Protein AF-A0A356TI95-F1 (afdb_monomer)

Radius of gyration: 29.16 Å; Cα contacts (8 Å, |Δi|>4): 92; chains: 1; bounding box: 46×28×98 Å

pLDDT: mean 80.72, std 21.89, range [38.0, 98.69]

Secondary structure (DSSP, 8-state):
------------------------------------HHHHHHHHHHHHHHHHHHHTSSS--HHHHHHHHHHHHHHHHHHHHHHHH-TT-HHHHHHHHHHHHHHHHHHHHHHHTT-----TTSSS--

Nearest PDB structures (foldseek):
  2qr4-assembly1_B  TM=6.923E-01  e=5.146E+00  Enterococcus faecium DO
  1wn0-assembly4_D  TM=3.248E-01  e=2.900E+00  Zea mays
  7vw1-assembly1_B  TM=4.309E-01  e=6.855E+00  Escherichia coli

Sequence (126 aa):
MSRARAALALLLFGYAGCGGASMVGEPTTVTPERESPAELEGEQISLTDDLETVLARPEPDCEAACDLGGSICDLSERICAIADRHPRSRDFAGRCTDSAARCGAARERIAAASCGCASSAEVREQ

Solvent-accessible surface area (backbone atoms only — not comparable to full-atom values): 7788 Å² total; per-residue (Å²): 138,87,82,88,84,89,82,89,81,92,78,90,76,89,74,94,71,92,74,75,90,74,68,79,74,70,79,78,73,75,68,72,79,73,83,46,62,65,59,50,49,52,52,34,50,53,42,50,54,51,33,53,60,38,60,69,37,99,76,49,51,47,68,63,38,40,54,34,37,48,52,31,35,54,42,18,53,51,34,32,55,55,16,67,78,36,80,85,41,63,68,39,48,48,52,21,52,55,33,46,50,50,26,52,52,40,51,51,51,40,50,74,70,68,39,81,69,72,75,84,78,78,73,85,82,123

Mean predicted aligned error: 14.06 Å

Foldseek 3Di:
DDDDDDDDDDDDDDDPDPDDPPDPPPPPPPPPPPPDLVVLLVVLVVLLVVLCVQLPDPQHPLVSLLVSLVSLVVSLVVLVVVCVVVVVDPPSVVSSVVSVVSSVVSVVSSVVSVRDDDPPPPPPPD

Structure (mmCIF, N/CA/C/O backbone):
data_AF-A0A356TI95-F1
#
_entry.id   AF-A0A356TI95-F1
#
loop_
_atom_site.group_PDB
_atom_site.id
_atom_site.type_symbol
_atom_site.label_atom_id
_atom_site.label_alt_id
_atom_site.label_comp_id
_atom_site.label_asym_id
_atom_site.label_entity_id
_atom_site.label_seq_id
_atom_site.pdbx_PDB_ins_code
_atom_site.Cartn_x
_atom_site.Cartn_y
_atom_site.Cartn_z
_atom_site.occupancy
_atom_site.B_iso_or_equiv
_atom_site.auth_seq_id
_atom_site.auth_comp_id
_atom_site.auth_asym_id
_atom_site.auth_atom_id
_atom_site.pdbx_PDB_model_num
ATOM 1 N N . MET A 1 1 ? 5.517 1.512 -76.116 1.00 38.00 1 MET A N 1
ATOM 2 C CA . MET A 1 1 ? 4.191 1.098 -76.635 1.00 38.00 1 MET A CA 1
ATOM 3 C C . MET A 1 1 ? 3.139 1.804 -75.780 1.00 38.00 1 MET A C 1
ATOM 5 O O . MET A 1 1 ? 3.010 1.457 -74.625 1.00 38.00 1 MET A O 1
ATOM 9 N N . SER A 1 2 ? 2.721 3.032 -76.100 1.00 41.31 2 SER A N 1
ATOM 10 C CA . SER A 1 2 ? 1.597 3.420 -76.975 1.00 41.31 2 SER A CA 1
ATOM 11 C C . SER A 1 2 ? 0.230 2.803 -76.607 1.00 41.31 2 SER A C 1
ATOM 13 O O . SER A 1 2 ? 0.038 1.612 -76.816 1.00 41.31 2 SER A O 1
ATOM 15 N N . ARG A 1 3 ? -0.700 3.703 -76.222 1.00 45.97 3 ARG A N 1
ATOM 16 C CA . ARG A 1 3 ? -2.165 3.738 -76.480 1.00 45.97 3 ARG A CA 1
ATOM 17 C C . ARG A 1 3 ? -3.149 3.357 -75.361 1.00 45.97 3 ARG A C 1
ATOM 19 O O . ARG A 1 3 ? -3.538 2.213 -75.191 1.00 45.97 3 ARG A O 1
ATOM 26 N N . ALA A 1 4 ? -3.620 4.425 -74.712 1.00 51.16 4 ALA A N 1
ATOM 27 C CA . ALA A 1 4 ? -5.016 4.815 -74.486 1.00 51.16 4 ALA A CA 1
ATOM 28 C C . ALA A 1 4 ? -6.139 3.880 -74.980 1.00 51.16 4 ALA A C 1
ATOM 30 O O . ALA A 1 4 ? -6.133 3.467 -76.140 1.00 51.16 4 ALA A O 1
ATOM 31 N N . ARG A 1 5 ? -7.193 3.756 -74.156 1.00 51.97 5 ARG A N 1
ATOM 32 C CA . ARG A 1 5 ? -8.604 3.816 -74.584 1.00 51.97 5 ARG A CA 1
ATOM 33 C C . ARG A 1 5 ? -9.539 4.051 -73.393 1.00 51.97 5 ARG A C 1
ATOM 35 O O . ARG A 1 5 ? -9.684 3.210 -72.517 1.00 51.97 5 ARG A O 1
ATOM 42 N N . ALA A 1 6 ? -10.152 5.228 -73.410 1.00 49.81 6 ALA A N 1
ATOM 43 C CA . ALA A 1 6 ? -11.329 5.593 -72.643 1.00 49.81 6 ALA A CA 1
ATOM 44 C C . ALA A 1 6 ? -12.594 5.023 -73.313 1.00 49.81 6 ALA A C 1
ATOM 46 O O . ALA A 1 6 ? -12.671 5.038 -74.540 1.00 49.81 6 ALA A O 1
ATOM 47 N N . ALA A 1 7 ? -13.565 4.574 -72.513 1.00 49.97 7 ALA A N 1
ATOM 48 C CA . ALA A 1 7 ? -15.013 4.567 -72.790 1.00 49.97 7 ALA A CA 1
ATOM 49 C C . ALA A 1 7 ? -15.717 4.035 -71.519 1.00 49.97 7 ALA A C 1
ATOM 51 O O . ALA A 1 7 ? -15.514 2.887 -71.148 1.00 49.97 7 ALA A O 1
ATOM 52 N N . LEU A 1 8 ? -16.295 4.878 -70.661 1.00 49.50 8 LEU A N 1
ATOM 53 C CA . LEU A 1 8 ? -17.628 5.490 -70.766 1.00 49.50 8 LEU A CA 1
ATOM 54 C C . LEU A 1 8 ? -18.766 4.470 -70.550 1.00 49.50 8 LEU A C 1
ATOM 56 O O . LEU A 1 8 ? -19.221 3.830 -71.490 1.00 49.50 8 LEU A O 1
ATOM 60 N N . ALA A 1 9 ? -19.258 4.381 -69.312 1.00 54.56 9 ALA A N 1
ATOM 61 C CA . ALA A 1 9 ? -20.603 3.898 -69.006 1.00 54.56 9 ALA A CA 1
ATOM 62 C C . ALA A 1 9 ? -21.162 4.711 -67.828 1.00 54.56 9 ALA A C 1
ATOM 64 O O . ALA A 1 9 ? -20.877 4.455 -66.661 1.00 54.56 9 ALA A O 1
ATOM 65 N N . LEU A 1 10 ? -21.907 5.753 -68.195 1.00 54.91 10 LEU A N 1
ATOM 66 C CA . LEU A 1 10 ? -22.774 6.551 -67.339 1.00 54.91 10 LEU A CA 1
ATOM 67 C C . LEU A 1 10 ? -23.811 5.655 -66.650 1.00 54.91 10 LEU A C 1
ATOM 69 O O . LEU A 1 10 ? -24.664 5.089 -67.329 1.00 54.91 10 LEU A O 1
ATOM 73 N N . LEU A 1 11 ? -23.808 5.617 -65.319 1.00 57.72 11 LEU A N 1
ATOM 74 C CA . LEU A 1 11 ? -25.006 5.312 -64.538 1.00 57.72 11 LEU A CA 1
ATOM 75 C C . LEU A 1 11 ? -25.196 6.404 -63.487 1.00 57.72 11 LEU A C 1
ATOM 77 O O . LEU A 1 11 ? -24.553 6.442 -62.443 1.00 57.72 11 LEU A O 1
ATOM 81 N N . LEU A 1 12 ? -26.078 7.330 -63.852 1.00 55.84 12 LEU A N 1
ATOM 82 C CA . LEU A 1 12 ? -26.655 8.359 -63.008 1.00 55.84 12 LEU A CA 1
ATOM 83 C C . LEU A 1 12 ? -27.506 7.682 -61.929 1.00 55.84 12 LEU A C 1
ATOM 85 O O . LEU A 1 12 ? -28.591 7.188 -62.222 1.00 55.84 12 LEU A O 1
ATOM 89 N N . PHE A 1 13 ? -27.036 7.703 -60.686 1.00 58.97 13 PHE A N 1
ATOM 90 C CA . PHE A 1 13 ? -27.906 7.590 -59.523 1.00 58.97 13 PHE A CA 1
ATOM 91 C C . PHE A 1 13 ? -27.773 8.873 -58.716 1.00 58.97 13 PHE A C 1
ATOM 93 O O . PHE A 1 13 ? -26.796 9.104 -58.007 1.00 58.97 13 PHE A O 1
ATOM 100 N N . GLY A 1 14 ? -28.763 9.743 -58.904 1.00 57.31 14 GLY A N 1
ATOM 101 C CA . GLY A 1 14 ? -28.990 10.871 -58.027 1.00 57.31 14 GLY A CA 1
ATOM 102 C C . GLY A 1 14 ? -29.384 10.359 -56.649 1.00 57.31 14 GLY A C 1
ATOM 103 O O . GLY A 1 14 ? -30.395 9.679 -56.500 1.00 57.31 14 GLY A O 1
ATOM 104 N N . TYR A 1 15 ? -28.600 10.730 -55.647 1.00 55.06 15 TYR A N 1
ATOM 105 C CA . TYR A 1 15 ? -29.093 10.875 -54.289 1.00 55.06 15 TYR A CA 1
ATOM 106 C C . TYR A 1 15 ? -28.647 12.248 -53.799 1.00 55.06 15 TYR A C 1
ATOM 108 O O . TYR A 1 15 ? -27.487 12.480 -53.466 1.00 55.06 15 TYR A O 1
ATOM 116 N N . ALA A 1 16 ? -29.590 13.188 -53.834 1.00 58.09 16 ALA A N 1
ATOM 117 C CA . ALA A 1 16 ? -29.487 14.440 -53.116 1.00 58.09 16 ALA A CA 1
ATOM 118 C C . ALA A 1 16 ? -29.598 14.116 -51.620 1.00 58.09 16 ALA A C 1
ATOM 120 O O . ALA A 1 16 ? -30.692 13.954 -51.088 1.00 58.09 16 ALA A O 1
ATOM 121 N N . GLY A 1 17 ? -28.449 13.965 -50.965 1.00 46.94 17 GLY A N 1
ATOM 122 C CA . GLY A 1 17 ? -28.323 13.924 -49.515 1.00 46.94 17 GLY A CA 1
ATOM 123 C C . GLY A 1 17 ? -27.487 15.109 -49.050 1.00 46.94 17 GLY A C 1
ATOM 124 O O . GLY A 1 17 ? -26.267 15.011 -48.974 1.00 46.94 17 GLY A O 1
ATOM 125 N N . CYS A 1 18 ? -28.129 16.238 -48.749 1.00 55.41 18 CYS A N 1
ATOM 126 C CA . CYS A 1 18 ? -27.543 17.234 -47.856 1.00 55.41 18 CYS A CA 1
ATOM 127 C C . CYS A 1 18 ? -27.514 16.627 -46.451 1.00 55.41 18 CYS A C 1
ATOM 129 O O . CYS A 1 18 ? -28.566 16.408 -45.857 1.00 55.41 18 CYS A O 1
ATOM 131 N N . GLY A 1 19 ? -26.327 16.360 -45.918 1.00 48.62 19 GLY A N 1
ATOM 132 C CA . GLY A 1 19 ? -26.191 15.895 -44.545 1.00 48.62 19 GLY A CA 1
ATOM 133 C C . GLY A 1 19 ? -24.735 15.726 -44.146 1.00 48.62 19 GLY A C 1
ATOM 134 O O . GLY A 1 19 ? -24.126 14.723 -44.483 1.00 48.62 19 GLY A O 1
ATOM 135 N N . GLY A 1 20 ? -24.216 16.710 -43.411 1.00 45.88 20 GLY A N 1
ATOM 136 C CA . GLY A 1 20 ? -23.058 16.553 -42.533 1.00 45.88 20 GLY A CA 1
ATOM 137 C C . GLY A 1 20 ? -21.698 16.492 -43.220 1.00 45.88 20 GLY A C 1
ATOM 138 O O . GLY A 1 20 ? -21.262 15.452 -43.699 1.00 45.88 20 GLY A O 1
ATOM 139 N N . ALA A 1 21 ? -20.949 17.589 -43.128 1.00 47.25 21 ALA A N 1
ATOM 140 C CA . ALA A 1 21 ? -19.503 17.491 -43.040 1.00 47.25 21 ALA A CA 1
ATOM 141 C C . ALA A 1 21 ? -19.157 16.716 -41.755 1.00 47.25 21 ALA A C 1
ATOM 143 O O . ALA A 1 21 ? -18.970 17.305 -40.692 1.00 47.25 21 ALA A O 1
ATOM 144 N N . SER A 1 22 ? -19.099 15.388 -41.831 1.00 44.72 22 SER A N 1
ATOM 145 C CA . SER A 1 22 ? -18.374 14.593 -40.847 1.00 44.72 22 SER A CA 1
ATOM 146 C C . SER A 1 22 ? -16.895 14.794 -41.135 1.00 44.72 22 SER A C 1
ATOM 148 O O . SER A 1 22 ? -16.259 14.040 -41.866 1.00 44.72 22 SER A O 1
ATOM 150 N N . MET A 1 23 ? -16.384 15.900 -40.600 1.00 52.75 23 MET A N 1
ATOM 151 C CA . MET A 1 23 ? -14.999 16.037 -40.183 1.00 52.75 23 MET A CA 1
ATOM 152 C C . MET A 1 23 ? -14.485 14.679 -39.707 1.00 52.75 23 MET A C 1
ATOM 154 O O . MET A 1 23 ? -15.089 14.038 -38.846 1.00 52.75 23 MET A O 1
ATOM 158 N N . VAL A 1 24 ? -13.418 14.240 -40.370 1.00 48.59 24 VAL A N 1
ATOM 159 C CA . VAL A 1 24 ? -12.589 13.099 -40.012 1.00 48.59 24 VAL A CA 1
ATOM 160 C C . VAL A 1 24 ? -12.387 13.161 -38.505 1.00 48.59 24 VAL A C 1
ATOM 162 O O . VAL A 1 24 ? -11.694 14.046 -38.010 1.00 48.59 24 VAL A O 1
ATOM 165 N N . GLY A 1 25 ? -13.063 12.272 -37.778 1.00 45.81 25 GLY A N 1
ATOM 166 C CA . GLY A 1 25 ? -12.725 12.010 -36.395 1.00 45.81 25 GLY A CA 1
ATOM 167 C C . GLY A 1 25 ? -11.305 11.485 -36.424 1.00 45.81 25 GLY A C 1
ATOM 168 O O . GLY A 1 25 ? -11.077 10.340 -36.814 1.00 45.81 25 GLY A O 1
ATOM 169 N N . GLU A 1 26 ? -10.351 12.352 -36.098 1.00 52.22 26 GLU A N 1
ATOM 170 C CA . GLU A 1 26 ? -9.029 11.936 -35.665 1.00 52.22 26 GLU A CA 1
ATOM 171 C C . GLU A 1 26 ? -9.278 10.822 -34.644 1.00 52.22 26 GLU A C 1
ATOM 173 O O . GLU A 1 26 ? -10.069 11.041 -33.716 1.00 52.22 26 GLU A O 1
ATOM 178 N N . PRO A 1 27 ? -8.744 9.602 -34.838 1.00 50.75 27 PRO A N 1
ATOM 179 C CA . PRO A 1 27 ? -8.882 8.583 -33.824 1.00 50.75 27 PRO A CA 1
ATOM 180 C C . PRO A 1 27 ? -8.234 9.183 -32.588 1.00 50.75 27 PRO A C 1
ATOM 182 O O . PRO A 1 27 ? -7.015 9.330 -32.526 1.00 50.75 27 PRO A O 1
ATOM 185 N N . THR A 1 28 ? -9.064 9.601 -31.636 1.00 49.91 28 THR A N 1
ATOM 186 C CA . THR A 1 28 ? -8.609 9.959 -30.309 1.00 49.91 28 THR A CA 1
ATOM 187 C C . THR A 1 28 ? -8.105 8.642 -29.764 1.00 49.91 28 THR A C 1
ATOM 189 O O . THR A 1 28 ? -8.869 7.821 -29.259 1.00 49.91 28 THR A O 1
ATOM 192 N N . THR A 1 29 ? -6.829 8.357 -30.009 1.00 50.84 29 THR A N 1
ATOM 193 C CA . THR A 1 29 ? -6.129 7.288 -29.335 1.00 50.84 29 THR A CA 1
ATOM 194 C C . THR A 1 29 ? -6.160 7.720 -27.887 1.00 50.84 29 THR A C 1
ATOM 196 O O . THR A 1 29 ? -5.346 8.537 -27.464 1.00 50.84 29 THR A O 1
ATOM 199 N N . VAL A 1 30 ? -7.166 7.242 -27.158 1.00 51.03 30 VAL A N 1
ATOM 200 C CA . VAL A 1 30 ? -7.122 7.156 -25.710 1.00 51.03 30 VAL A CA 1
ATOM 201 C C . VAL A 1 30 ? -5.884 6.316 -25.457 1.00 51.03 30 VAL A C 1
ATOM 203 O O . VAL A 1 30 ? -5.914 5.091 -25.563 1.00 51.03 30 VAL A O 1
ATOM 206 N N . THR A 1 31 ? -4.737 6.968 -25.281 1.00 50.31 31 THR A N 1
ATOM 207 C CA . THR A 1 31 ? -3.591 6.309 -24.683 1.00 50.31 31 THR A CA 1
ATOM 208 C C . THR A 1 31 ? -4.109 5.845 -23.334 1.00 50.31 31 THR A C 1
ATOM 210 O O . THR A 1 31 ? -4.534 6.711 -22.570 1.00 50.31 31 THR A O 1
ATOM 213 N N . PRO A 1 32 ? -4.166 4.530 -23.054 1.00 55.25 32 PRO A N 1
ATOM 214 C CA . PRO A 1 32 ? -4.461 4.094 -21.702 1.00 55.25 32 PRO A CA 1
ATOM 215 C C . PRO A 1 32 ? -3.465 4.824 -20.809 1.00 55.25 32 PRO A C 1
ATOM 217 O O . PRO A 1 32 ? -2.265 4.808 -21.115 1.00 55.25 32 PRO A O 1
ATOM 220 N N . GLU A 1 33 ? -3.986 5.546 -19.815 1.00 56.25 33 GLU A N 1
ATOM 221 C CA . GLU A 1 33 ? -3.197 6.264 -18.820 1.00 56.25 33 GLU A CA 1
ATOM 222 C C . GLU A 1 33 ? -2.098 5.292 -18.378 1.00 56.25 33 GLU A C 1
ATOM 224 O O . GLU A 1 33 ? -2.387 4.217 -17.846 1.00 56.25 33 GLU A O 1
ATOM 229 N N . ARG A 1 34 ? -0.844 5.553 -18.769 1.00 63.44 34 ARG A N 1
ATOM 230 C CA . ARG A 1 34 ? 0.239 4.614 -18.475 1.00 63.44 34 ARG A CA 1
ATOM 231 C C . ARG A 1 34 ? 0.470 4.721 -16.980 1.00 63.44 34 ARG A C 1
ATOM 233 O O . ARG A 1 34 ? 1.130 5.661 -16.563 1.00 63.44 34 ARG A O 1
ATOM 240 N N . GLU A 1 35 ? -0.062 3.780 -16.205 1.00 73.62 35 GLU A N 1
ATOM 241 C CA . GLU A 1 35 ? 0.237 3.671 -14.778 1.00 73.62 35 GLU A CA 1
ATOM 242 C C . GLU A 1 35 ? 1.756 3.676 -14.590 1.00 73.62 35 GLU A C 1
ATOM 244 O O . GLU A 1 35 ? 2.449 2.736 -15.005 1.00 73.62 35 GLU A O 1
ATOM 249 N N . SER A 1 36 ? 2.293 4.752 -14.015 1.00 89.12 36 SER A N 1
ATOM 250 C CA . SER A 1 36 ? 3.714 4.813 -13.724 1.00 89.12 36 SER A CA 1
ATOM 251 C C . SER A 1 36 ? 3.966 4.163 -12.360 1.00 89.12 36 SER A C 1
ATOM 253 O O . SER A 1 36 ? 3.327 4.520 -11.370 1.00 89.12 36 SER A O 1
ATOM 255 N N . PRO A 1 37 ? 4.909 3.209 -12.251 1.00 89.50 37 PRO A N 1
ATOM 256 C CA . PRO A 1 37 ? 5.192 2.578 -10.964 1.00 89.50 37 PRO A CA 1
ATOM 257 C C . PRO A 1 37 ? 5.728 3.565 -9.911 1.00 89.50 37 PRO A C 1
ATOM 259 O O . PRO A 1 37 ? 5.698 3.246 -8.731 1.00 89.50 37 PRO A O 1
ATOM 262 N N . ALA A 1 38 ? 6.197 4.753 -10.316 1.00 92.19 38 ALA A N 1
ATOM 263 C CA . ALA A 1 38 ? 6.579 5.822 -9.394 1.00 92.19 38 ALA A CA 1
ATOM 264 C C . ALA A 1 38 ? 5.365 6.563 -8.803 1.00 92.19 38 ALA A C 1
ATOM 266 O O . ALA A 1 38 ? 5.365 6.858 -7.613 1.00 92.19 38 ALA A O 1
ATOM 267 N N . GLU A 1 39 ? 4.326 6.845 -9.597 1.00 94.56 39 GLU A N 1
ATOM 268 C CA . GLU A 1 39 ? 3.087 7.454 -9.084 1.00 94.56 39 GLU A CA 1
ATOM 269 C C . GLU A 1 39 ? 2.351 6.493 -8.150 1.00 94.56 39 GLU A C 1
ATOM 271 O O . GLU A 1 39 ? 1.943 6.899 -7.066 1.00 94.56 39 GLU A O 1
ATOM 276 N N . LEU A 1 40 ? 2.270 5.210 -8.523 1.00 96.06 40 LEU A N 1
ATOM 277 C CA . LEU A 1 40 ? 1.691 4.170 -7.665 1.00 96.06 40 LEU A CA 1
ATOM 278 C C . LEU A 1 40 ? 2.442 4.038 -6.334 1.00 96.06 40 LEU A C 1
ATOM 280 O O . LEU A 1 40 ? 1.826 3.841 -5.290 1.00 96.06 40 LEU A O 1
ATOM 284 N N . GLU A 1 41 ? 3.775 4.141 -6.356 1.00 96.75 41 GLU A N 1
ATOM 285 C CA . GLU A 1 41 ? 4.577 4.137 -5.130 1.00 96.75 41 GLU A CA 1
ATOM 286 C C . GLU A 1 41 ? 4.292 5.376 -4.271 1.00 96.75 41 GLU A C 1
ATOM 288 O O . GLU A 1 41 ? 4.148 5.251 -3.057 1.00 96.75 41 GLU A O 1
ATOM 293 N N . GLY A 1 42 ? 4.177 6.556 -4.887 1.00 97.44 42 GLY A N 1
ATOM 294 C CA . GLY A 1 42 ? 3.809 7.784 -4.183 1.00 97.44 42 GLY A CA 1
ATOM 295 C C . GLY A 1 42 ? 2.456 7.668 -3.480 1.00 97.44 42 GLY A C 1
ATOM 296 O O . GLY A 1 42 ? 2.350 7.993 -2.300 1.00 97.44 42 GLY A O 1
ATOM 297 N N . GLU A 1 43 ? 1.451 7.132 -4.173 1.00 97.81 43 GLU A N 1
ATOM 298 C CA . GLU A 1 43 ? 0.129 6.858 -3.602 1.00 97.81 43 GLU A CA 1
ATOM 299 C C . GLU A 1 43 ? 0.211 5.858 -2.440 1.00 97.81 43 GLU A C 1
ATOM 301 O O . GLU A 1 43 ? -0.352 6.094 -1.372 1.00 97.81 43 GLU A O 1
ATOM 306 N N . GLN A 1 44 ? 0.980 4.776 -2.599 1.00 98.12 44 GLN A N 1
ATOM 307 C CA . GLN A 1 44 ? 1.153 3.776 -1.546 1.00 98.12 44 GLN A CA 1
ATOM 308 C C . GLN A 1 44 ? 1.796 4.368 -0.283 1.00 98.12 44 GLN A C 1
ATOM 310 O O . GLN A 1 44 ? 1.425 3.993 0.832 1.00 98.12 44 GLN A O 1
ATOM 315 N N . ILE A 1 45 ? 2.760 5.279 -0.443 1.00 98.25 45 ILE A N 1
ATOM 316 C CA . ILE A 1 45 ? 3.387 5.985 0.679 1.00 98.25 45 ILE A CA 1
ATOM 317 C C . ILE A 1 45 ? 2.341 6.832 1.408 1.00 98.25 45 ILE A C 1
ATOM 319 O O . ILE A 1 45 ? 2.208 6.689 2.618 1.00 98.25 45 ILE A O 1
ATOM 323 N N . SER A 1 46 ? 1.544 7.626 0.687 1.00 98.31 46 SER A N 1
ATOM 324 C CA . SER A 1 46 ? 0.485 8.435 1.306 1.00 98.31 46 SER A CA 1
ATOM 325 C C . SER A 1 46 ? -0.531 7.585 2.075 1.00 98.31 46 SER A C 1
ATOM 327 O O . SER A 1 46 ? -0.851 7.906 3.215 1.00 98.31 46 SER A O 1
ATOM 329 N N . LEU A 1 47 ? -0.967 6.449 1.520 1.00 98.38 47 LEU A N 1
ATOM 330 C CA . LEU A 1 47 ? -1.865 5.531 2.233 1.00 98.38 47 LEU A CA 1
ATOM 331 C C . LEU A 1 47 ? -1.207 4.891 3.464 1.00 98.38 47 LEU A C 1
ATOM 333 O O . LEU A 1 47 ? -1.888 4.590 4.444 1.00 98.38 47 LEU A O 1
ATOM 337 N N . THR A 1 48 ? 0.111 4.677 3.429 1.00 98.31 48 THR A N 1
ATOM 338 C CA . THR A 1 48 ? 0.862 4.183 4.592 1.00 98.31 48 THR A CA 1
ATOM 339 C C . THR A 1 48 ? 0.864 5.223 5.713 1.00 98.31 48 THR A C 1
ATOM 341 O O . THR A 1 48 ? 0.626 4.863 6.864 1.00 98.31 48 THR A O 1
ATOM 344 N N . ASP A 1 49 ? 1.061 6.501 5.386 1.00 98.31 49 ASP A N 1
ATOM 345 C CA . ASP A 1 49 ? 1.012 7.601 6.358 1.00 98.31 49 ASP A CA 1
ATOM 346 C C . ASP A 1 49 ? -0.400 7.761 6.962 1.00 98.31 49 ASP A C 1
ATOM 348 O O . ASP A 1 49 ? -0.564 7.959 8.174 1.00 98.31 49 ASP A O 1
ATOM 352 N N . ASP A 1 50 ? -1.438 7.611 6.135 1.00 98.38 50 ASP A N 1
ATOM 353 C CA . ASP A 1 50 ? -2.833 7.623 6.584 1.00 98.38 50 ASP A CA 1
ATOM 354 C C . ASP A 1 50 ? -3.129 6.447 7.525 1.00 98.38 50 ASP A C 1
ATOM 356 O O . ASP A 1 50 ? -3.760 6.631 8.571 1.00 98.38 50 ASP A O 1
ATOM 360 N N . LEU A 1 51 ? -2.625 5.248 7.209 1.00 98.31 51 LEU A N 1
ATOM 361 C CA . LEU A 1 51 ? -2.766 4.073 8.069 1.00 98.31 51 LEU A CA 1
ATOM 362 C C . LEU A 1 51 ? -2.122 4.310 9.438 1.00 98.31 51 LEU A C 1
ATOM 364 O O . LEU A 1 51 ? -2.731 4.013 10.467 1.00 98.31 51 LEU A O 1
ATOM 368 N N . GLU A 1 52 ? -0.911 4.867 9.468 1.00 97.19 52 GLU A N 1
ATOM 369 C CA . GLU A 1 52 ? -0.235 5.205 10.723 1.00 97.19 52 GLU A CA 1
ATOM 370 C C . GLU A 1 52 ? -1.045 6.224 11.537 1.00 97.19 52 GLU A C 1
ATOM 372 O O . GLU A 1 52 ? -1.209 6.064 12.749 1.00 97.19 52 GLU A O 1
ATOM 377 N N . THR A 1 53 ? -1.639 7.214 10.871 1.00 97.81 53 THR A N 1
ATOM 378 C CA . THR A 1 53 ? -2.502 8.216 11.509 1.00 97.81 53 THR A CA 1
ATOM 379 C C . THR A 1 53 ? -3.776 7.604 12.100 1.00 97.81 53 THR A C 1
ATOM 381 O O . THR A 1 53 ? -4.189 7.975 13.204 1.00 97.81 53 THR A O 1
ATOM 384 N N . VAL A 1 54 ? -4.414 6.666 11.395 1.00 97.50 54 VAL A N 1
ATOM 385 C CA . VAL A 1 54 ? -5.611 5.957 11.878 1.00 97.50 54 VAL A CA 1
ATOM 386 C C . VAL A 1 54 ? -5.283 5.089 13.093 1.00 97.50 54 VAL A C 1
ATOM 388 O O . VAL A 1 54 ? -6.011 5.129 14.089 1.00 97.50 54 VAL A O 1
ATOM 391 N N . LEU A 1 55 ? -4.174 4.350 13.041 1.00 96.81 55 LEU A N 1
ATOM 392 C CA . LEU A 1 55 ? -3.759 3.435 14.106 1.00 96.81 55 LEU A CA 1
ATOM 393 C C . LEU A 1 55 ? -3.202 4.145 15.348 1.00 96.81 55 LEU A C 1
ATOM 395 O O . LEU A 1 55 ? -3.234 3.578 16.436 1.00 96.81 55 LEU A O 1
ATOM 399 N N . ALA A 1 56 ? -2.717 5.383 15.222 1.00 95.94 56 ALA A N 1
ATOM 400 C CA . ALA A 1 56 ? -2.182 6.159 16.344 1.00 95.94 56 ALA A CA 1
ATOM 401 C C . ALA A 1 56 ? -3.257 6.700 17.312 1.00 95.94 56 ALA A C 1
ATOM 403 O O . ALA A 1 56 ? -2.923 7.296 18.341 1.00 95.94 56 ALA A O 1
ATOM 404 N N . ARG A 1 57 ? -4.548 6.537 16.998 1.00 94.62 57 ARG A N 1
ATOM 405 C CA . ARG A 1 57 ? -5.650 6.994 17.856 1.00 94.62 57 ARG A CA 1
ATOM 406 C C . ARG A 1 57 ? -5.780 6.106 19.107 1.00 94.62 57 ARG A C 1
ATOM 408 O O . ARG A 1 57 ? -5.519 4.910 19.020 1.00 94.62 57 ARG A O 1
ATOM 415 N N . PRO A 1 58 ? -6.238 6.648 20.257 1.00 93.00 58 PRO A N 1
ATOM 416 C CA . PRO A 1 58 ? -6.485 5.844 21.462 1.00 93.00 58 PRO A CA 1
ATOM 417 C C . PRO A 1 58 ? -7.476 4.696 21.230 1.00 93.00 58 PRO A C 1
ATOM 419 O O . PRO A 1 58 ? -7.316 3.616 21.789 1.00 93.00 58 PRO A O 1
ATOM 422 N N . GLU A 1 59 ? -8.476 4.947 20.387 1.00 93.38 59 GLU A N 1
ATOM 423 C CA . GLU A 1 59 ? -9.407 3.958 19.857 1.00 93.38 59 GLU A CA 1
ATOM 424 C C . GLU A 1 59 ? -9.269 3.997 18.324 1.00 93.38 59 GLU A C 1
ATOM 426 O O . GLU A 1 59 ? -9.799 4.919 17.691 1.00 93.38 59 GLU A O 1
ATOM 431 N N . PRO A 1 60 ? -8.467 3.098 17.723 1.00 94.12 60 PRO A N 1
ATOM 432 C CA . PRO A 1 60 ? -8.239 3.094 16.284 1.00 94.12 60 PRO A CA 1
ATOM 433 C C . PRO A 1 60 ? -9.500 2.672 15.527 1.00 94.12 60 PRO A C 1
ATOM 435 O O . PRO A 1 60 ? -10.228 1.769 15.939 1.00 94.12 60 PRO A O 1
ATOM 438 N N . ASP A 1 61 ? -9.734 3.317 14.385 1.00 95.50 61 ASP A N 1
ATOM 439 C CA . ASP A 1 61 ? -10.789 2.921 13.455 1.00 95.50 61 ASP A CA 1
ATOM 440 C C . ASP A 1 61 ? -10.309 1.704 12.655 1.00 95.50 61 ASP A C 1
ATOM 442 O O . ASP A 1 61 ? -9.577 1.828 11.670 1.00 95.50 61 ASP A O 1
ATOM 446 N N . CYS A 1 62 ? -10.656 0.511 13.139 1.00 95.69 62 CYS A N 1
ATOM 447 C CA . CYS A 1 62 ? -10.185 -0.733 12.543 1.00 95.69 62 CYS A CA 1
ATOM 448 C C . CYS A 1 62 ? -10.755 -0.994 11.145 1.00 95.69 62 CYS A C 1
ATOM 450 O O . CYS A 1 62 ? -10.077 -1.643 10.354 1.00 95.69 62 CYS A O 1
ATOM 452 N N . GLU A 1 63 ? -11.954 -0.503 10.825 1.00 95.75 63 GLU A N 1
ATOM 453 C CA . GLU A 1 63 ? -12.528 -0.647 9.482 1.00 95.75 63 GLU A CA 1
ATOM 454 C C . GLU A 1 63 ? -11.692 0.157 8.483 1.00 95.75 63 GLU A C 1
ATOM 456 O O . GLU A 1 63 ? -11.136 -0.410 7.540 1.00 95.75 63 GLU A O 1
ATOM 461 N N . ALA A 1 64 ? -11.462 1.439 8.784 1.00 96.50 64 ALA A N 1
ATOM 462 C CA . ALA A 1 64 ? -10.609 2.294 7.967 1.00 96.50 64 ALA A CA 1
ATOM 463 C C . ALA A 1 64 ? -9.169 1.758 7.864 1.00 96.50 64 ALA A C 1
ATOM 465 O O . ALA A 1 64 ? -8.569 1.783 6.790 1.00 96.50 64 ALA A O 1
ATOM 466 N N . ALA A 1 65 ? -8.604 1.240 8.961 1.00 97.25 65 ALA A N 1
ATOM 467 C CA . ALA A 1 65 ? -7.264 0.657 8.951 1.00 97.25 65 ALA A CA 1
ATOM 468 C C . ALA A 1 65 ? -7.170 -0.572 8.031 1.00 97.25 65 ALA A C 1
ATOM 470 O O . ALA A 1 65 ? -6.185 -0.730 7.308 1.00 97.25 65 ALA A O 1
ATOM 471 N N . CYS A 1 66 ? -8.189 -1.432 8.035 1.00 97.00 66 CYS A N 1
ATOM 472 C CA . CYS A 1 66 ? -8.247 -2.598 7.162 1.00 97.00 66 CYS A CA 1
ATOM 473 C C . CYS A 1 66 ? -8.373 -2.208 5.684 1.00 97.00 66 CYS A C 1
ATOM 475 O O . CYS A 1 66 ? -7.654 -2.771 4.856 1.00 97.00 66 CYS A O 1
ATOM 477 N N . ASP A 1 67 ? -9.208 -1.221 5.357 1.00 97.19 67 ASP A N 1
ATOM 478 C CA . ASP A 1 67 ? -9.372 -0.729 3.983 1.00 97.19 67 ASP A CA 1
ATOM 479 C C . ASP A 1 67 ? -8.090 -0.084 3.438 1.00 97.19 67 ASP A C 1
ATOM 481 O O . ASP A 1 67 ? -7.680 -0.345 2.299 1.00 97.19 67 ASP A O 1
ATOM 485 N N . LEU A 1 68 ? -7.401 0.705 4.269 1.00 98.12 68 LEU A N 1
ATOM 486 C CA . LEU A 1 68 ? -6.090 1.268 3.940 1.00 98.12 68 LEU A CA 1
ATOM 487 C C . LEU A 1 68 ? -5.051 0.159 3.740 1.00 98.12 68 LEU A C 1
ATOM 489 O O . LEU A 1 68 ? -4.334 0.157 2.741 1.00 98.12 68 LEU A O 1
ATOM 493 N N . GLY A 1 69 ? -5.003 -0.825 4.644 1.00 97.81 69 GLY A N 1
ATOM 494 C CA . GLY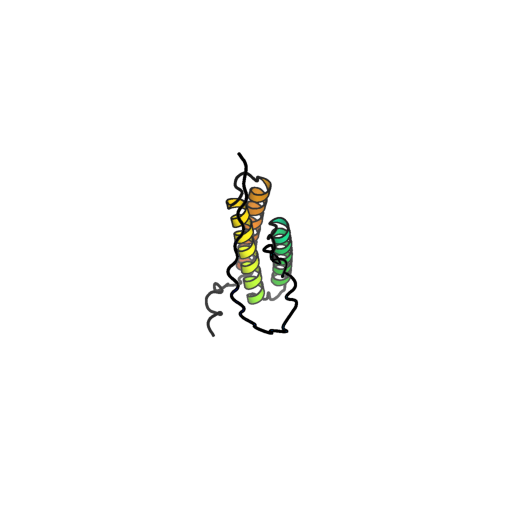 A 1 69 ? -4.124 -1.988 4.521 1.00 97.81 69 GLY A CA 1
ATOM 495 C C . GLY A 1 69 ? -4.355 -2.784 3.234 1.00 97.81 69 GLY A C 1
ATOM 496 O O . GLY A 1 69 ? -3.390 -3.179 2.576 1.00 97.81 69 GLY A O 1
ATOM 497 N N . GLY A 1 70 ? -5.618 -2.983 2.848 1.00 97.12 70 GLY A N 1
ATOM 498 C CA . GLY A 1 70 ? -5.995 -3.600 1.577 1.00 97.12 70 GLY A CA 1
ATOM 499 C C . GLY A 1 70 ? -5.490 -2.792 0.383 1.00 97.12 70 GLY A C 1
ATOM 500 O O . GLY A 1 70 ? -4.753 -3.319 -0.446 1.00 97.12 70 GLY A O 1
ATOM 501 N N . SER A 1 71 ? -5.777 -1.491 0.361 1.00 98.00 71 SER A N 1
ATOM 502 C CA . SER A 1 71 ? -5.377 -0.584 -0.725 1.00 98.00 71 SER A CA 1
ATOM 503 C C . SER A 1 71 ? -3.852 -0.503 -0.903 1.00 98.00 71 SER A C 1
ATOM 505 O O . SER A 1 71 ? -3.345 -0.533 -2.026 1.00 98.00 71 SER A O 1
ATOM 507 N N . ILE A 1 72 ? -3.092 -0.477 0.201 1.00 98.44 72 ILE A N 1
ATOM 508 C CA . ILE A 1 72 ? -1.620 -0.536 0.185 1.00 98.44 72 ILE A CA 1
ATOM 509 C C . ILE A 1 72 ? -1.137 -1.825 -0.491 1.00 98.44 72 ILE A C 1
ATOM 511 O O . ILE A 1 72 ? -0.174 -1.797 -1.265 1.00 98.44 72 ILE A O 1
ATOM 515 N N . CYS A 1 73 ? -1.772 -2.958 -0.197 1.00 98.25 73 CYS A N 1
ATOM 516 C CA . CYS A 1 73 ? -1.404 -4.244 -0.778 1.00 98.25 73 CYS A CA 1
ATOM 517 C C . CYS A 1 73 ? -1.813 -4.367 -2.250 1.00 98.25 73 CYS A C 1
ATOM 519 O O . CYS A 1 73 ? -1.010 -4.848 -3.046 1.00 98.25 73 CYS A O 1
ATOM 521 N N . ASP A 1 74 ? -2.972 -3.845 -2.643 1.00 97.81 74 ASP A N 1
ATOM 522 C CA . ASP A 1 74 ? -3.405 -3.814 -4.045 1.00 97.81 74 ASP A CA 1
ATOM 523 C C . ASP A 1 74 ? -2.439 -2.989 -4.917 1.00 97.81 74 ASP A C 1
ATOM 525 O O . ASP A 1 74 ? -2.070 -3.391 -6.026 1.00 97.81 74 ASP A O 1
ATOM 529 N N . LEU A 1 75 ? -1.959 -1.846 -4.407 1.00 97.69 75 LEU A N 1
ATOM 530 C CA . LEU A 1 75 ? -0.913 -1.061 -5.076 1.00 97.69 75 LEU A CA 1
ATOM 531 C C . LEU A 1 75 ? 0.400 -1.840 -5.189 1.00 97.69 75 LEU A C 1
ATOM 533 O O . LEU A 1 75 ? 1.062 -1.774 -6.227 1.00 97.69 75 LEU A O 1
ATOM 537 N N . SER A 1 76 ? 0.752 -2.622 -4.165 1.00 98.50 76 SER A N 1
ATOM 538 C CA . SER A 1 76 ? 1.931 -3.487 -4.217 1.00 98.50 76 SER A CA 1
ATOM 539 C C . SER A 1 76 ? 1.845 -4.530 -5.319 1.00 98.50 76 SER A C 1
ATOM 541 O O . SER A 1 76 ? 2.792 -4.676 -6.095 1.00 98.50 76 SER A O 1
ATOM 543 N N . GLU A 1 77 ? 0.700 -5.193 -5.449 1.00 98.00 77 GLU A N 1
ATOM 544 C CA . GLU A 1 77 ? 0.471 -6.170 -6.510 1.00 98.00 77 GLU A CA 1
ATOM 545 C C . GLU A 1 77 ? 0.567 -5.522 -7.898 1.00 98.00 77 GLU A C 1
ATOM 547 O O . GLU A 1 77 ? 1.223 -6.064 -8.791 1.00 98.00 77 GLU A O 1
ATOM 552 N N . ARG A 1 78 ? 0.007 -4.318 -8.075 1.00 97.50 78 ARG A N 1
ATOM 553 C CA . ARG A 1 78 ? 0.100 -3.554 -9.333 1.00 97.50 78 ARG A CA 1
ATOM 554 C C . ARG A 1 78 ? 1.542 -3.174 -9.678 1.00 97.50 78 ARG A C 1
ATOM 556 O O . ARG A 1 78 ? 1.974 -3.398 -10.814 1.00 97.50 78 ARG A O 1
ATOM 563 N N . ILE A 1 79 ? 2.304 -2.644 -8.718 1.00 97.50 79 ILE A N 1
ATOM 564 C CA . ILE A 1 79 ? 3.719 -2.274 -8.905 1.00 97.50 79 ILE A CA 1
ATOM 565 C C . ILE A 1 79 ? 4.545 -3.509 -9.281 1.00 97.50 79 ILE A C 1
ATOM 567 O O . ILE A 1 79 ? 5.320 -3.471 -10.243 1.00 97.50 79 ILE A O 1
ATOM 571 N N . CYS A 1 80 ? 4.348 -4.624 -8.579 1.00 97.75 80 CYS A N 1
ATOM 572 C CA . CYS A 1 80 ? 5.034 -5.877 -8.876 1.00 97.75 80 CYS A CA 1
ATOM 573 C C . CYS A 1 80 ? 4.649 -6.451 -10.243 1.00 97.75 80 CYS A C 1
ATOM 575 O O . CYS A 1 80 ? 5.530 -6.842 -11.007 1.00 97.75 80 CYS A O 1
ATOM 577 N N . ALA A 1 81 ? 3.376 -6.381 -10.635 1.00 97.00 81 ALA A N 1
ATOM 578 C CA . ALA A 1 81 ? 2.949 -6.790 -11.969 1.00 97.00 81 ALA A CA 1
ATOM 579 C C . ALA A 1 81 ? 3.615 -5.954 -13.081 1.00 97.00 81 ALA A C 1
ATOM 581 O O . ALA A 1 8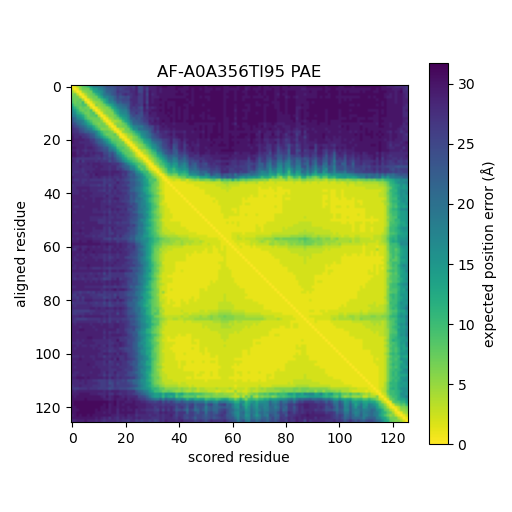1 ? 3.888 -6.470 -14.169 1.00 97.00 81 ALA A O 1
ATOM 582 N N . ILE A 1 82 ? 3.892 -4.663 -12.848 1.00 95.75 82 ILE A N 1
ATOM 583 C CA . ILE A 1 82 ? 4.673 -3.839 -13.787 1.00 95.75 82 ILE A CA 1
ATOM 584 C C . ILE A 1 82 ? 6.125 -4.327 -13.851 1.00 95.75 82 ILE A C 1
ATOM 586 O O . ILE A 1 82 ? 6.668 -4.448 -14.955 1.00 95.75 82 ILE A O 1
ATOM 590 N N . ALA A 1 83 ? 6.741 -4.629 -12.706 1.00 96.69 83 ALA A N 1
ATOM 591 C CA . ALA A 1 83 ? 8.104 -5.154 -12.636 1.00 96.69 83 ALA A CA 1
ATOM 592 C C . ALA A 1 83 ? 8.248 -6.493 -13.379 1.00 96.69 83 ALA A C 1
ATOM 594 O O . ALA A 1 83 ? 9.178 -6.650 -14.172 1.00 96.69 83 ALA A O 1
ATOM 595 N N . ASP A 1 84 ? 7.281 -7.399 -13.227 1.00 96.75 84 ASP A N 1
ATOM 596 C CA . ASP A 1 84 ? 7.255 -8.700 -13.906 1.00 96.75 84 ASP A CA 1
ATOM 597 C C . ASP A 1 84 ? 7.191 -8.569 -15.431 1.00 96.75 84 ASP A C 1
ATOM 599 O O . ASP A 1 84 ? 7.841 -9.320 -16.161 1.00 96.75 84 ASP A O 1
ATOM 603 N N . ARG A 1 85 ? 6.468 -7.561 -15.943 1.00 96.00 85 ARG A N 1
ATOM 604 C CA . ARG A 1 85 ? 6.449 -7.242 -17.383 1.00 96.00 85 ARG A CA 1
ATOM 605 C C . ARG A 1 85 ? 7.775 -6.658 -17.888 1.00 96.00 85 ARG A C 1
ATOM 607 O O . ARG A 1 85 ? 7.998 -6.609 -19.097 1.00 96.00 85 ARG A O 1
ATOM 614 N N . HIS A 1 86 ? 8.666 -6.235 -16.989 1.00 95.31 86 HIS A N 1
ATOM 615 C CA . HIS A 1 86 ? 9.929 -5.560 -17.299 1.00 95.31 86 HIS A CA 1
ATOM 616 C C . HIS A 1 86 ? 11.110 -6.157 -16.507 1.00 95.31 86 HIS A C 1
ATOM 618 O O . HIS A 1 86 ? 11.825 -5.432 -15.809 1.00 95.31 86 HIS A O 1
ATOM 624 N N . PRO A 1 87 ? 11.420 -7.456 -16.672 1.00 94.19 87 PRO A N 1
ATOM 625 C CA . PRO A 1 87 ? 12.351 -8.184 -15.800 1.00 94.19 87 PRO A CA 1
ATOM 626 C C . PRO A 1 87 ? 13.811 -7.700 -15.879 1.00 94.19 87 PRO A C 1
ATOM 628 O O . PRO A 1 87 ? 14.646 -8.068 -15.057 1.00 94.19 87 PRO A O 1
ATOM 631 N N . ARG A 1 88 ? 14.154 -6.882 -16.883 1.00 96.44 88 ARG A N 1
ATOM 632 C CA . ARG A 1 88 ? 15.488 -6.272 -17.026 1.00 96.44 88 ARG A CA 1
ATOM 633 C C . ARG A 1 88 ? 15.622 -4.932 -16.294 1.00 96.44 88 ARG A C 1
ATOM 635 O O . ARG A 1 88 ? 16.735 -4.425 -16.181 1.00 96.44 88 ARG A O 1
ATOM 642 N N . SER A 1 89 ? 14.520 -4.354 -15.815 1.00 96.56 89 SER A N 1
ATOM 643 C CA . SER A 1 89 ? 14.522 -3.093 -15.072 1.00 96.56 89 SER A CA 1
ATOM 644 C C . SER A 1 89 ? 14.826 -3.350 -13.597 1.00 96.56 89 SER A C 1
ATOM 646 O O . SER A 1 89 ? 13.981 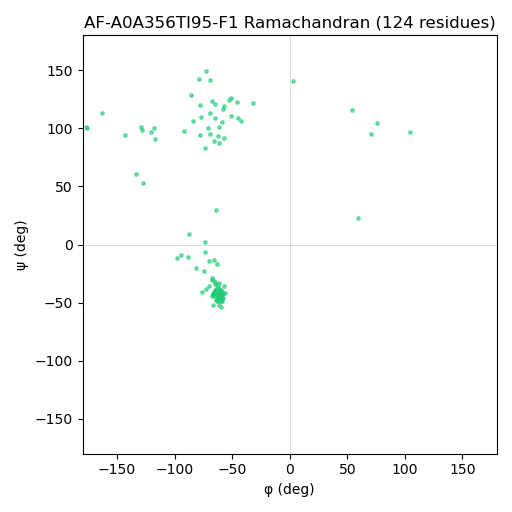-3.835 -12.847 1.00 96.56 89 SER A O 1
ATOM 648 N N . ARG A 1 90 ? 16.044 -3.006 -13.163 1.00 96.94 90 ARG A N 1
ATOM 649 C CA . ARG A 1 90 ? 16.421 -3.066 -11.740 1.00 96.94 90 ARG A CA 1
ATOM 650 C C . ARG A 1 90 ? 15.618 -2.083 -10.886 1.00 96.94 90 ARG A C 1
ATOM 652 O O . ARG A 1 90 ? 15.300 -2.414 -9.754 1.00 96.94 90 ARG A O 1
ATOM 659 N N . ASP A 1 91 ? 15.276 -0.924 -11.448 1.00 96.12 91 ASP A N 1
ATOM 660 C CA . ASP A 1 91 ? 14.446 0.098 -10.799 1.00 96.12 91 ASP A CA 1
ATOM 661 C C . ASP A 1 91 ? 13.062 -0.462 -10.444 1.00 96.12 91 ASP A C 1
ATOM 663 O O . ASP A 1 91 ? 12.633 -0.386 -9.297 1.00 96.12 91 ASP A O 1
ATOM 667 N N . PHE A 1 92 ? 12.396 -1.128 -11.393 1.00 96.19 92 PHE A N 1
ATOM 668 C CA . PHE A 1 92 ? 11.062 -1.683 -11.139 1.00 96.19 92 PHE A CA 1
ATOM 669 C C . PHE A 1 92 ? 11.110 -2.879 -10.181 1.00 96.19 92 PHE A C 1
ATOM 671 O O . PHE A 1 92 ? 10.232 -3.013 -9.334 1.00 96.19 92 PHE A O 1
ATOM 678 N N . ALA A 1 93 ? 12.155 -3.710 -10.259 1.00 97.75 93 ALA A N 1
ATOM 679 C CA . ALA A 1 93 ? 12.370 -4.790 -9.295 1.00 97.75 93 ALA A CA 1
ATOM 680 C C . ALA A 1 93 ? 12.588 -4.263 -7.860 1.00 97.75 93 ALA A C 1
ATOM 682 O O . ALA A 1 93 ? 12.050 -4.832 -6.909 1.00 97.75 93 ALA A O 1
ATOM 683 N N . GLY A 1 94 ? 13.338 -3.164 -7.711 1.00 97.69 94 GLY A N 1
ATOM 684 C CA . GLY A 1 94 ? 13.506 -2.460 -6.437 1.00 97.69 94 GLY A CA 1
ATOM 685 C C . GLY A 1 94 ? 12.169 -1.964 -5.891 1.00 97.69 94 GLY A C 1
ATOM 686 O O . GLY A 1 94 ? 11.773 -2.375 -4.804 1.00 97.69 94 GLY A O 1
ATOM 687 N N . ARG A 1 95 ? 11.409 -1.208 -6.698 1.00 97.69 95 ARG A N 1
ATOM 688 C CA . ARG A 1 95 ? 10.081 -0.707 -6.299 1.00 97.69 95 ARG A CA 1
ATOM 689 C C . ARG A 1 95 ? 9.117 -1.814 -5.887 1.00 97.69 95 ARG A C 1
ATOM 691 O O . ARG A 1 95 ? 8.413 -1.655 -4.900 1.00 97.69 95 ARG A O 1
ATOM 698 N N . CYS A 1 96 ? 9.085 -2.939 -6.605 1.00 98.44 96 CYS A N 1
ATOM 699 C CA . CYS A 1 96 ? 8.262 -4.086 -6.209 1.00 98.44 96 CYS A CA 1
ATOM 700 C C . CYS A 1 96 ? 8.660 -4.623 -4.828 1.00 98.44 96 CYS A C 1
ATOM 702 O O . CYS A 1 96 ? 7.794 -4.854 -3.988 1.00 98.44 96 CYS A O 1
ATOM 704 N N . THR A 1 97 ? 9.962 -4.768 -4.568 1.00 98.62 97 THR A N 1
ATOM 705 C CA . THR A 1 97 ? 10.466 -5.251 -3.2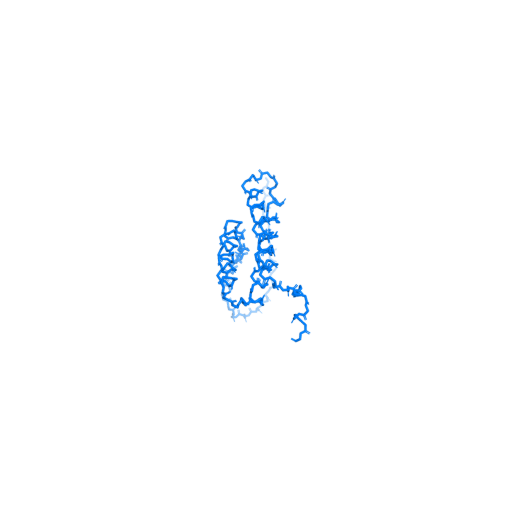73 1.00 98.62 97 THR A CA 1
ATOM 706 C C . THR A 1 97 ? 10.066 -4.307 -2.140 1.00 98.62 97 THR A C 1
ATOM 708 O O . THR A 1 97 ? 9.510 -4.750 -1.134 1.00 98.62 97 THR A O 1
ATOM 711 N N . ASP A 1 98 ? 10.292 -3.006 -2.323 1.00 98.31 98 ASP A N 1
ATOM 712 C CA . ASP A 1 98 ? 9.972 -1.985 -1.322 1.00 98.31 98 ASP A CA 1
ATOM 713 C C . ASP A 1 98 ? 8.460 -1.893 -1.086 1.00 98.31 98 ASP A C 1
ATOM 715 O O . ASP A 1 98 ? 7.985 -1.821 0.048 1.00 98.31 98 ASP A O 1
ATOM 719 N N . SER A 1 99 ? 7.681 -1.961 -2.161 1.00 98.44 99 SER A N 1
ATOM 720 C CA . SER A 1 99 ? 6.226 -1.931 -2.104 1.00 98.44 99 SER A CA 1
ATOM 721 C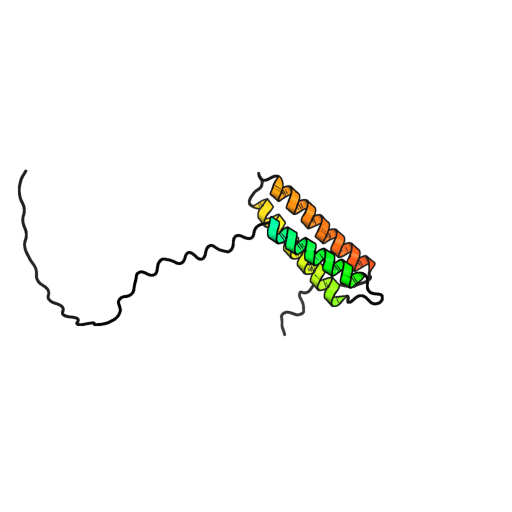 C . SER A 1 99 ? 5.632 -3.157 -1.399 1.00 98.44 99 SER A C 1
ATOM 723 O O . SER A 1 99 ? 4.724 -3.016 -0.576 1.00 98.44 99 SER A O 1
ATOM 725 N N . ALA A 1 100 ? 6.182 -4.349 -1.646 1.00 98.62 100 ALA A N 1
ATOM 726 C CA . ALA A 1 100 ? 5.789 -5.574 -0.951 1.00 98.62 100 ALA A CA 1
ATOM 727 C C . ALA A 1 100 ? 6.127 -5.511 0.545 1.00 98.62 100 ALA A C 1
ATOM 729 O O . ALA A 1 100 ? 5.322 -5.927 1.382 1.00 98.62 100 ALA A O 1
ATOM 730 N N . ALA A 1 101 ? 7.279 -4.931 0.898 1.00 98.69 101 ALA A N 1
ATOM 731 C CA . ALA A 1 101 ? 7.649 -4.703 2.290 1.00 98.69 101 ALA A CA 1
ATOM 732 C C . ALA A 1 101 ? 6.666 -3.754 2.999 1.00 98.69 101 ALA A C 1
ATOM 734 O O . ALA A 1 101 ? 6.269 -4.030 4.132 1.00 98.69 101 ALA A O 1
ATOM 735 N N . ARG A 1 102 ? 6.207 -2.684 2.330 1.00 98.44 102 ARG A N 1
ATOM 736 C CA . ARG A 1 102 ? 5.178 -1.774 2.873 1.00 98.44 102 ARG A CA 1
ATOM 737 C C . ARG A 1 102 ? 3.853 -2.493 3.129 1.00 98.44 102 ARG A C 1
ATOM 739 O O . ARG A 1 102 ? 3.307 -2.353 4.219 1.00 98.44 102 ARG A O 1
ATOM 746 N N . CYS A 1 103 ? 3.381 -3.322 2.193 1.00 98.69 103 CYS A N 1
ATOM 747 C CA . CYS A 1 103 ? 2.184 -4.151 2.398 1.00 98.69 103 CYS A CA 1
ATOM 748 C C . CYS A 1 103 ? 2.334 -5.108 3.596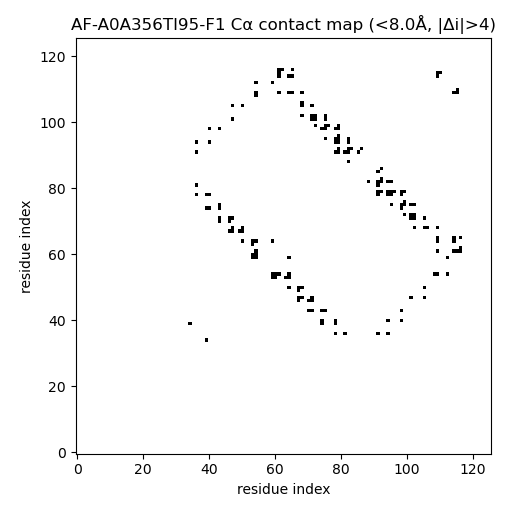 1.00 98.69 103 CYS A C 1
ATOM 750 O O . CYS A 1 103 ? 1.445 -5.178 4.447 1.00 98.69 103 CYS A O 1
ATOM 752 N N . GLY A 1 104 ? 3.467 -5.811 3.711 1.00 98.06 104 GLY A N 1
ATOM 753 C CA . GLY A 1 104 ? 3.736 -6.686 4.856 1.00 98.06 104 GLY A CA 1
ATOM 754 C C . GLY A 1 104 ? 3.704 -5.926 6.184 1.00 98.06 104 GLY A C 1
ATOM 755 O O . GLY A 1 104 ? 2.980 -6.298 7.106 1.00 98.06 104 GLY A O 1
ATOM 756 N N . ALA A 1 105 ? 4.406 -4.797 6.243 1.00 98.06 105 ALA A N 1
ATOM 757 C CA . ALA A 1 105 ? 4.480 -3.978 7.442 1.00 98.06 105 ALA A CA 1
ATOM 758 C C . ALA A 1 105 ? 3.131 -3.311 7.792 1.00 98.06 105 ALA A C 1
ATOM 760 O O . ALA A 1 105 ? 2.850 -3.077 8.966 1.00 98.06 105 ALA A O 1
ATOM 761 N N . ALA A 1 106 ? 2.281 -2.990 6.811 1.00 97.88 106 ALA A N 1
ATOM 762 C CA . ALA A 1 106 ? 0.920 -2.507 7.053 1.00 97.88 106 ALA A CA 1
ATOM 763 C C . ALA A 1 106 ? 0.071 -3.581 7.751 1.00 97.88 106 ALA A C 1
ATOM 765 O O . ALA A 1 106 ? -0.541 -3.314 8.785 1.00 97.88 106 ALA A O 1
ATOM 766 N N . ARG A 1 107 ? 0.108 -4.824 7.249 1.00 97.12 107 ARG A N 1
ATOM 767 C CA . ARG A 1 107 ? -0.596 -5.966 7.860 1.00 97.12 107 ARG A CA 1
ATOM 768 C C . ARG A 1 107 ? -0.127 -6.232 9.289 1.00 97.12 107 ARG A C 1
AT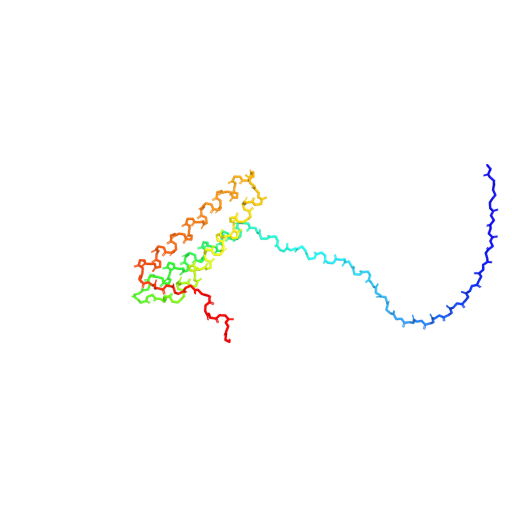OM 770 O O . ARG A 1 107 ? -0.952 -6.456 10.170 1.00 97.12 107 ARG A O 1
ATOM 777 N N . GLU A 1 108 ? 1.181 -6.170 9.530 1.00 96.94 108 GLU A N 1
ATOM 778 C CA . GLU A 1 108 ? 1.752 -6.331 10.872 1.00 96.94 108 GLU A CA 1
ATOM 779 C C . GLU A 1 108 ? 1.280 -5.240 11.840 1.00 96.94 108 GLU A C 1
ATOM 781 O O . GLU A 1 108 ? 0.892 -5.555 12.965 1.00 96.94 108 GLU A O 1
ATOM 786 N N . ARG A 1 109 ? 1.250 -3.970 11.410 1.00 96.81 109 ARG A N 1
ATOM 787 C CA . ARG A 1 109 ? 0.751 -2.853 12.233 1.00 96.81 109 ARG A CA 1
ATOM 788 C C . ARG A 1 109 ? -0.726 -3.017 12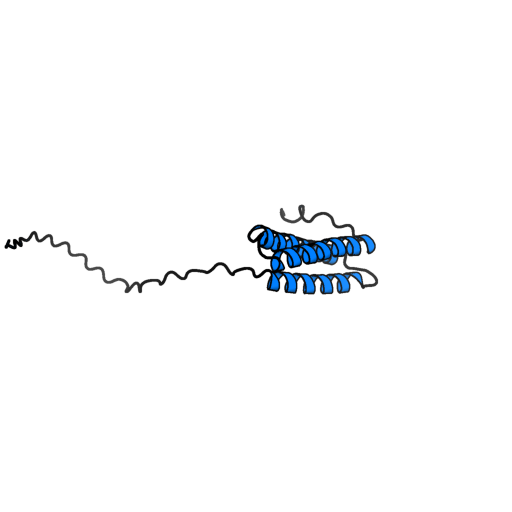.588 1.00 96.81 109 ARG A C 1
ATOM 790 O O . ARG A 1 109 ? -1.096 -2.842 13.745 1.00 96.81 109 ARG A O 1
ATOM 797 N N . ILE A 1 110 ? -1.554 -3.388 11.613 1.00 97.06 110 ILE A N 1
ATOM 798 C CA . ILE A 1 110 ? -2.987 -3.638 11.814 1.00 97.06 110 ILE A CA 1
ATOM 799 C C . ILE A 1 110 ? -3.198 -4.779 12.819 1.00 97.06 110 ILE A C 1
ATOM 801 O O . ILE A 1 110 ? -3.984 -4.645 13.758 1.00 97.06 110 ILE A O 1
ATOM 805 N N . ALA A 1 111 ? -2.442 -5.872 12.677 1.00 94.62 111 ALA A N 1
ATOM 806 C CA . ALA A 1 111 ? -2.489 -6.990 13.615 1.00 94.62 111 ALA A CA 1
ATOM 807 C C . ALA A 1 111 ? -2.017 -6.586 15.023 1.00 94.62 111 ALA A C 1
ATOM 809 O O . ALA A 1 111 ? -2.632 -6.978 16.014 1.00 94.62 111 ALA A O 1
ATOM 810 N N . ALA A 1 112 ? -0.964 -5.770 15.129 1.00 95.06 112 ALA A N 1
ATOM 811 C CA . ALA A 1 112 ? -0.463 -5.255 16.404 1.00 95.06 112 ALA A CA 1
ATOM 812 C C . ALA A 1 112 ? -1.479 -4.338 17.107 1.00 95.06 112 ALA A C 1
ATOM 814 O O . ALA A 1 112 ? -1.589 -4.369 18.332 1.00 95.06 112 ALA A O 1
ATOM 815 N N . ALA A 1 113 ? -2.272 -3.586 16.341 1.00 93.62 113 ALA A N 1
ATOM 816 C CA . ALA A 1 113 ? -3.403 -2.810 16.846 1.00 93.62 113 ALA A CA 1
ATOM 817 C C . ALA A 1 113 ? -4.623 -3.674 17.226 1.00 93.62 113 ALA A C 1
ATOM 819 O O . ALA A 1 113 ? -5.646 -3.142 17.646 1.00 93.62 113 ALA A O 1
ATOM 820 N N . SER A 1 114 ? -4.523 -5.006 17.111 1.00 92.75 114 SER A N 1
ATOM 821 C CA . SER A 1 114 ? -5.611 -5.961 17.364 1.00 92.75 114 SER A CA 1
ATOM 822 C C . SER A 1 114 ? -6.847 -5.748 16.479 1.00 92.75 114 SER A C 1
ATOM 824 O O . SER A 1 114 ? -7.941 -6.193 16.825 1.00 92.75 114 SER A O 1
ATOM 826 N N . CYS A 1 115 ? -6.678 -5.110 15.317 1.00 92.19 115 CYS A N 1
ATOM 827 C CA . CYS A 1 115 ? -7.733 -4.985 14.321 1.00 92.19 115 CYS A CA 1
ATOM 828 C C . CYS A 1 115 ? -7.869 -6.302 13.541 1.00 92.19 115 CYS A C 1
ATOM 830 O O . CYS A 1 115 ? -6.921 -6.776 12.912 1.00 92.19 115 CYS A O 1
ATOM 832 N N . GLY A 1 116 ? -9.053 -6.915 13.591 1.00 85.50 116 GLY A N 1
ATOM 833 C CA . GLY A 1 116 ? -9.367 -8.130 12.841 1.00 85.50 116 GLY A CA 1
ATOM 834 C C . GLY A 1 116 ? -9.975 -7.799 11.482 1.00 85.50 116 GLY A C 1
ATOM 835 O O . GLY A 1 116 ? -11.176 -7.563 11.402 1.00 85.50 116 GLY A O 1
ATOM 836 N N . CYS A 1 117 ? -9.173 -7.808 10.415 1.00 86.19 117 CYS A N 1
ATOM 837 C CA . CYS A 1 117 ? -9.696 -7.597 9.066 1.00 86.19 117 CYS A CA 1
ATOM 838 C C . CYS A 1 117 ? -10.381 -8.866 8.554 1.00 86.19 117 CYS A C 1
ATOM 840 O O . CYS A 1 117 ? -9.713 -9.858 8.251 1.00 86.19 117 CYS A O 1
ATOM 842 N N . ALA A 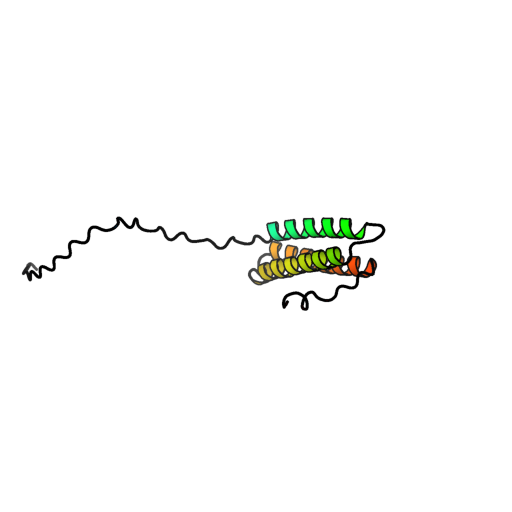1 118 ? -11.708 -8.837 8.428 1.00 69.81 118 ALA A N 1
ATOM 843 C CA . ALA A 1 118 ? -12.394 -9.764 7.539 1.00 69.81 118 ALA A CA 1
ATOM 844 C C . ALA A 1 118 ? -11.985 -9.386 6.111 1.00 69.81 118 ALA A C 1
ATOM 846 O O . ALA A 1 118 ? -12.102 -8.225 5.725 1.00 69.81 118 ALA A O 1
ATOM 847 N N . SER A 1 119 ? -11.434 -10.328 5.344 1.00 54.75 119 SER A N 1
ATOM 848 C CA . SER A 1 119 ? -11.101 -10.081 3.939 1.00 54.75 119 SER A CA 1
ATOM 849 C C . SER A 1 119 ? -12.329 -9.502 3.235 1.00 54.75 119 SER A C 1
ATOM 851 O O . SER A 1 119 ? -13.388 -10.124 3.293 1.00 54.75 119 SER A O 1
ATOM 853 N N . SER A 1 120 ? -12.187 -8.348 2.584 1.00 47.94 120 SER A N 1
ATOM 854 C CA . SER A 1 120 ? -13.233 -7.508 1.976 1.00 47.94 120 SER A CA 1
ATOM 855 C C . SER A 1 120 ? -14.006 -8.156 0.804 1.00 47.94 120 SER A C 1
ATOM 857 O O . SER A 1 120 ? -14.458 -7.472 -0.112 1.00 47.94 120 SER A O 1
ATOM 859 N N . ALA A 1 121 ? -14.147 -9.482 0.795 1.00 46.00 121 ALA A N 1
ATOM 860 C CA . ALA A 1 121 ? -14.861 -10.264 -0.203 1.00 46.00 121 ALA A CA 1
ATOM 861 C C . ALA A 1 121 ? -16.386 -10.300 0.024 1.00 46.00 121 ALA A C 1
ATOM 863 O O . ALA A 1 121 ? -17.116 -10.568 -0.921 1.00 46.00 121 ALA A O 1
ATOM 864 N N . GLU A 1 122 ? -16.888 -10.010 1.230 1.00 44.75 122 GLU A N 1
ATOM 865 C CA . GLU A 1 122 ? -18.307 -10.243 1.570 1.00 44.75 122 GLU A CA 1
ATOM 866 C C . GLU A 1 122 ? -19.239 -9.027 1.381 1.00 44.75 122 GLU A C 1
ATOM 868 O O . GLU A 1 122 ? -20.455 -9.181 1.436 1.00 44.75 122 GLU A O 1
ATOM 873 N N . VAL A 1 123 ? -18.722 -7.818 1.117 1.00 50.12 123 VAL A N 1
ATOM 874 C CA . VAL A 1 123 ? -19.555 -6.589 1.116 1.00 50.12 123 VAL A CA 1
ATOM 875 C C . VAL A 1 123 ? -20.008 -6.143 -0.286 1.00 50.12 123 VAL A C 1
ATOM 877 O O . VAL A 1 123 ? -20.906 -5.317 -0.409 1.00 50.12 123 VAL A O 1
ATOM 880 N N . ARG A 1 124 ? -19.464 -6.704 -1.378 1.00 50.28 124 ARG A N 1
ATOM 881 C CA . ARG A 1 124 ? -19.767 -6.228 -2.749 1.00 50.28 124 ARG A CA 1
ATOM 882 C C . ARG A 1 124 ? -21.008 -6.871 -3.408 1.00 50.28 124 ARG A C 1
ATOM 884 O O . ARG A 1 124 ? -21.240 -6.634 -4.590 1.00 50.28 124 ARG A O 1
ATOM 891 N N . GLU A 1 125 ? -21.815 -7.637 -2.670 1.00 42.62 125 GLU A N 1
ATOM 892 C CA . GLU A 1 125 ? -23.052 -8.275 -3.169 1.00 42.62 125 GLU A CA 1
ATOM 893 C C . GLU A 1 125 ? -24.294 -7.967 -2.304 1.00 42.62 125 GLU A C 1
ATOM 895 O O . GLU A 1 125 ? -25.003 -8.883 -1.885 1.00 42.62 125 GLU A O 1
ATOM 900 N N . GLN A 1 126 ? -24.583 -6.687 -2.036 1.00 39.66 126 GLN A N 1
ATOM 901 C CA . GLN A 1 126 ? -25.913 -6.250 -1.574 1.00 39.66 126 GLN A CA 1
ATOM 902 C C . GLN A 1 126 ? -26.386 -4.998 -2.312 1.00 39.66 126 GLN A C 1
ATOM 904 O O . GLN A 1 126 ? -25.596 -4.033 -2.406 1.00 39.66 126 GLN A O 1
#